Protein AF-A0A951MPM1-F1 (afdb_monomer_lite)

Foldseek 3Di:
DDDDDPPDPVVVVVVVVVVVVVVVCVVVVHDDPVSVLVVLLVCLVVVVPVDADLEAEDEQLVPDDPSRVSNLCSSQVVPPPRYYHYHHDPPPDDDDPDPPDDDDDDDDD

Structure (mmCIF, N/CA/C/O backbone):
data_AF-A0A951MPM1-F1
#
_entry.id   AF-A0A951MPM1-F1
#
loop_
_atom_site.group_PDB
_atom_site.id
_atom_site.type_symbol
_atom_site.label_atom_id
_atom_site.label_alt_id
_atom_site.label_comp_id
_atom_site.label_asym_id
_atom_site.label_entity_id
_atom_site.label_seq_id
_atom_site.pdbx_PDB_ins_code
_atom_site.Cartn_x
_atom_site.Cartn_y
_atom_site.Cartn_z
_atom_site.occupancy
_atom_site.B_iso_or_equiv
_atom_site.auth_seq_id
_atom_site.auth_comp_id
_atom_site.auth_asym_id
_atom_site.auth_atom_id
_atom_site.pdbx_PDB_model_num
ATOM 1 N N . MET A 1 1 ? 0.485 44.385 11.073 1.00 34.09 1 MET A N 1
ATOM 2 C CA . MET A 1 1 ? -0.068 44.015 12.399 1.00 34.09 1 MET A CA 1
ATOM 3 C C . MET A 1 1 ? 0.385 42.596 12.738 1.00 34.09 1 MET A C 1
ATOM 5 O O . MET A 1 1 ? 0.674 41.843 11.822 1.00 34.09 1 MET A O 1
ATOM 9 N N . ARG A 1 2 ? 0.592 42.322 14.031 1.00 38.97 2 ARG A N 1
ATOM 10 C CA . ARG A 1 2 ? 1.529 41.342 14.624 1.00 38.97 2 ARG A CA 1
ATOM 11 C C . ARG A 1 2 ? 1.382 39.891 14.144 1.00 38.97 2 ARG A C 1
ATOM 13 O O . ARG A 1 2 ? 0.277 39.369 14.090 1.00 38.97 2 ARG A O 1
ATOM 20 N N . GLY A 1 3 ? 2.525 39.230 13.941 1.00 46.12 3 GLY A N 1
ATOM 21 C CA . GLY A 1 3 ? 2.620 37.773 13.947 1.00 46.12 3 GLY A CA 1
ATOM 22 C C . GLY A 1 3 ? 2.335 37.240 15.349 1.00 46.12 3 GLY A C 1
ATOM 23 O O . GLY A 1 3 ? 2.968 37.656 16.319 1.00 46.12 3 GLY A O 1
ATOM 24 N N . THR A 1 4 ? 1.365 36.342 15.468 1.00 50.34 4 THR A N 1
ATOM 25 C CA . THR A 1 4 ? 1.135 35.593 16.701 1.00 50.34 4 THR A CA 1
ATOM 26 C C . THR A 1 4 ? 1.971 34.328 16.656 1.00 50.34 4 THR A C 1
ATOM 28 O O . THR A 1 4 ? 1.699 33.405 15.890 1.00 50.34 4 THR A O 1
ATOM 31 N N . ALA A 1 5 ? 3.010 34.295 17.484 1.00 45.69 5 ALA A N 1
ATOM 32 C CA . ALA A 1 5 ? 3.748 33.082 17.781 1.00 45.69 5 ALA A CA 1
ATOM 33 C C . ALA A 1 5 ? 2.796 32.066 18.433 1.00 45.69 5 ALA A C 1
ATOM 35 O O . ALA A 1 5 ? 2.398 32.242 19.585 1.00 45.69 5 ALA A O 1
ATOM 36 N N . HIS A 1 6 ? 2.438 30.997 17.718 1.00 47.47 6 HIS A N 1
ATOM 37 C CA . HIS A 1 6 ? 1.727 29.863 18.306 1.00 47.47 6 HIS A CA 1
ATOM 38 C C . HIS A 1 6 ? 2.681 29.085 19.222 1.00 47.47 6 HIS A C 1
ATOM 40 O O . HIS A 1 6 ? 3.360 28.150 18.807 1.00 47.47 6 HIS A O 1
ATOM 46 N N . HIS A 1 7 ? 2.733 29.484 20.494 1.00 54.25 7 HIS A N 1
ATOM 47 C CA . HIS A 1 7 ? 3.354 28.722 21.579 1.00 54.25 7 HIS A CA 1
ATOM 48 C C . HIS A 1 7 ? 2.447 27.551 21.995 1.00 54.25 7 HIS A C 1
ATOM 50 O O . HIS A 1 7 ? 1.925 27.496 23.103 1.00 54.25 7 HIS A O 1
ATOM 56 N N . GLY A 1 8 ? 2.244 26.603 21.082 1.00 53.38 8 GLY A N 1
ATOM 57 C CA . GLY A 1 8 ? 1.543 25.347 21.327 1.00 53.38 8 GLY A CA 1
ATOM 58 C C . GLY A 1 8 ? 2.038 24.316 20.327 1.00 53.38 8 GLY A C 1
ATOM 59 O O . GLY A 1 8 ? 2.057 24.593 19.132 1.00 53.38 8 GLY A O 1
ATOM 60 N N . ARG A 1 9 ? 2.507 23.157 20.807 1.00 59.12 9 ARG A N 1
ATOM 61 C CA . ARG A 1 9 ? 3.173 22.129 19.988 1.00 59.12 9 ARG A CA 1
ATOM 62 C C . ARG A 1 9 ? 2.342 21.831 18.723 1.00 59.12 9 ARG A C 1
ATOM 64 O O . ARG A 1 9 ? 1.270 21.237 18.858 1.00 59.12 9 ARG A O 1
ATOM 71 N N . PRO A 1 10 ? 2.815 22.190 17.511 1.00 65.44 10 PRO A N 1
ATOM 72 C CA . PRO A 1 10 ? 2.065 22.010 16.260 1.00 65.44 10 PRO A CA 1
ATOM 73 C C . PRO A 1 10 ? 1.578 20.569 16.054 1.00 65.44 10 PRO A C 1
ATOM 75 O O . PRO A 1 10 ? 0.514 20.333 15.492 1.00 65.44 10 PRO A O 1
ATOM 78 N N . GLN A 1 11 ? 2.325 19.611 16.605 1.00 74.38 11 GLN A N 1
ATOM 79 C CA . GLN A 1 11 ? 2.026 18.181 16.592 1.00 74.38 11 GLN A CA 1
ATOM 80 C C . GLN A 1 11 ? 0.664 17.827 17.210 1.00 74.38 11 GLN A C 1
ATOM 82 O O . GLN A 1 11 ? -0.011 16.946 16.692 1.00 74.38 11 GLN A O 1
ATOM 87 N N . VAL A 1 12 ? 0.224 18.521 18.268 1.00 80.25 12 VAL A N 1
ATOM 88 C CA . VAL A 1 12 ? -1.059 18.220 18.934 1.00 80.25 12 VAL A CA 1
ATOM 89 C C . VAL A 1 12 ? -2.239 18.606 18.042 1.00 80.25 12 VAL A C 1
ATOM 91 O O . VAL A 1 12 ? -3.198 17.854 17.935 1.00 80.25 12 VAL A O 1
ATOM 94 N N . HIS A 1 13 ? -2.151 19.741 17.347 1.00 84.62 13 HIS A N 1
ATOM 95 C CA . HIS A 1 13 ? -3.218 20.205 16.456 1.00 84.62 13 HIS A CA 1
ATOM 96 C C . HIS A 1 13 ? -3.326 19.335 15.200 1.00 84.62 13 HIS A C 1
ATOM 98 O O . HIS 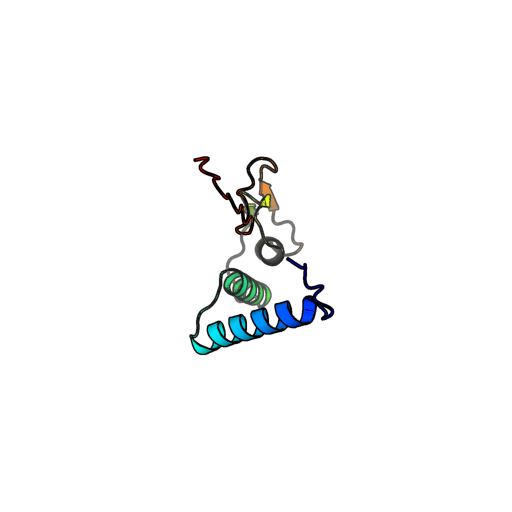A 1 13 ? -4.428 18.978 14.792 1.00 84.62 13 HIS A O 1
ATOM 104 N N . VAL A 1 14 ? -2.182 18.947 14.624 1.00 88.19 14 VAL A N 1
ATOM 105 C CA . VAL A 1 14 ? -2.138 18.007 13.495 1.00 88.19 14 VAL A CA 1
ATOM 106 C C . VAL A 1 14 ? -2.718 16.653 13.901 1.00 88.19 14 VAL A C 1
ATOM 108 O O . VAL A 1 14 ? -3.510 16.081 13.156 1.00 88.19 14 VAL A O 1
ATOM 111 N N . TRP A 1 15 ? -2.377 16.163 15.096 1.00 89.00 15 TRP A N 1
ATOM 112 C CA . TRP A 1 15 ? -2.914 14.907 15.607 1.00 89.00 15 TRP A CA 1
ATOM 113 C C . TRP A 1 15 ? -4.429 14.961 15.819 1.00 89.00 15 TRP A C 1
ATOM 115 O O . TRP A 1 15 ? -5.130 14.059 15.373 1.00 89.00 15 TRP A O 1
ATOM 125 N N . SER A 1 16 ? -4.952 16.026 16.433 1.00 90.00 16 SER A N 1
ATOM 126 C CA . SER A 1 16 ? -6.399 16.195 16.620 1.00 90.00 16 SER A CA 1
ATOM 127 C C . SER A 1 16 ? -7.156 16.246 15.291 1.00 90.00 16 SER A C 1
ATOM 129 O O . SER A 1 16 ? -8.212 15.631 15.166 1.00 90.00 16 SER A O 1
ATOM 131 N N . LEU A 1 17 ? -6.604 16.931 14.282 1.00 91.31 17 LEU A N 1
ATOM 132 C CA . LEU A 1 17 ? -7.185 16.968 12.938 1.00 91.31 17 LEU A CA 1
ATOM 133 C C . LEU A 1 17 ? -7.205 15.576 12.296 1.00 91.31 17 LEU A C 1
ATOM 135 O O . LEU A 1 17 ? -8.225 15.161 11.750 1.00 91.31 17 LEU A O 1
ATOM 139 N N . PHE A 1 18 ? -6.087 14.853 12.378 1.00 87.50 18 PHE A N 1
ATOM 140 C CA . PHE A 1 18 ? -5.991 13.490 11.866 1.00 87.50 18 PHE A CA 1
ATOM 141 C C . PHE A 1 18 ? -6.980 12.548 12.565 1.00 87.50 18 PHE A C 1
ATOM 143 O O . PHE A 1 18 ? -7.657 11.769 11.899 1.00 87.50 18 PHE A O 1
ATOM 150 N N . ALA A 1 19 ? -7.104 12.645 13.889 1.00 91.31 19 ALA A N 1
ATOM 151 C CA . ALA A 1 19 ? -8.014 11.815 14.670 1.00 91.31 19 ALA A CA 1
ATOM 152 C C . ALA A 1 19 ? -9.484 12.048 14.286 1.00 91.31 19 ALA A C 1
ATOM 154 O O . ALA A 1 19 ? -10.229 11.082 14.126 1.00 91.31 19 ALA A O 1
ATOM 155 N N . GLU A 1 20 ? -9.895 13.305 14.081 1.00 92.38 20 GLU A N 1
ATOM 156 C CA . GLU A 1 20 ? -11.256 13.614 13.627 1.00 92.38 20 GLU A CA 1
ATOM 157 C C . GLU A 1 20 ? -11.495 13.130 12.192 1.00 92.38 20 GLU A C 1
ATOM 159 O O . GLU A 1 20 ? -12.519 12.508 11.922 1.00 92.38 20 GLU A O 1
ATOM 164 N N . TYR A 1 21 ? -10.539 13.337 11.279 1.00 89.56 21 TYR A N 1
ATOM 165 C CA . TYR A 1 21 ? -10.606 12.781 9.922 1.00 89.56 21 TYR A CA 1
ATOM 166 C C . TYR A 1 21 ? -10.810 11.260 9.946 1.00 89.56 21 TYR A C 1
ATOM 168 O O . TYR A 1 21 ? -11.742 10.743 9.329 1.00 89.56 21 TYR A O 1
ATOM 176 N N . TRP A 1 22 ? -9.983 10.554 10.718 1.00 87.69 22 TRP A N 1
ATOM 177 C CA . TRP A 1 22 ? -10.064 9.106 10.870 1.00 87.69 22 TRP A CA 1
ATOM 178 C C . TRP A 1 22 ? -11.421 8.666 11.426 1.00 87.69 22 TRP A C 1
ATOM 180 O O . TRP A 1 22 ? -12.058 7.753 10.901 1.00 87.69 22 TRP A O 1
ATOM 190 N N . HIS A 1 23 ? -11.908 9.348 12.462 1.00 90.88 23 HIS A N 1
ATOM 191 C CA . HIS A 1 23 ? -13.217 9.081 13.047 1.00 90.88 23 HIS A CA 1
ATOM 192 C C . HIS A 1 23 ? -14.357 9.264 12.029 1.00 90.88 23 HIS A C 1
ATOM 194 O O . HIS A 1 23 ? -15.278 8.447 11.980 1.00 90.88 23 HIS A O 1
ATOM 200 N N . GLN A 1 24 ? -14.284 10.286 11.173 1.00 91.50 24 GLN A N 1
ATOM 201 C CA . GLN A 1 24 ? -15.267 10.507 10.109 1.00 91.50 24 GLN A CA 1
ATOM 202 C C . GLN A 1 24 ? -15.238 9.411 9.038 1.00 91.50 24 GLN A C 1
ATOM 204 O O . GLN A 1 24 ? -16.309 9.007 8.583 1.00 91.50 24 GLN A O 1
ATOM 209 N N . LEU A 1 25 ? -14.059 8.905 8.661 1.00 88.75 25 LEU A N 1
ATOM 210 C CA . LEU A 1 25 ? -13.944 7.769 7.740 1.00 88.75 25 LEU A CA 1
ATOM 211 C C . LEU A 1 25 ? -14.632 6.522 8.303 1.00 88.75 25 LEU A C 1
ATOM 213 O O . LEU A 1 25 ? -15.488 5.939 7.639 1.00 88.75 25 LEU A O 1
ATOM 217 N N . GLN A 1 26 ? -14.329 6.173 9.559 1.00 87.88 26 GLN A N 1
ATOM 218 C CA . GLN A 1 26 ? -14.912 5.004 10.226 1.00 87.88 26 GLN A CA 1
ATOM 219 C C . GLN A 1 26 ? -16.436 5.111 10.336 1.00 87.88 26 GLN A C 1
ATOM 221 O O . GLN A 1 26 ? -17.153 4.167 10.020 1.00 87.88 26 GLN A O 1
ATOM 226 N N . ARG A 1 27 ? -16.953 6.281 10.734 1.00 91.88 27 ARG A N 1
ATOM 227 C CA . ARG A 1 27 ? -18.402 6.512 10.861 1.00 91.88 27 ARG A CA 1
ATOM 228 C C . ARG A 1 27 ? -19.164 6.382 9.548 1.00 91.88 27 ARG A C 1
ATOM 230 O O . ARG A 1 27 ? -20.362 6.116 9.579 1.00 91.88 27 ARG A O 1
ATOM 237 N N . ARG A 1 28 ? -18.503 6.639 8.421 1.00 90.81 28 ARG A N 1
ATOM 238 C CA . ARG A 1 28 ? -19.103 6.586 7.083 1.00 90.81 28 ARG A CA 1
ATOM 239 C C . ARG A 1 28 ? -18.844 5.259 6.371 1.00 90.81 28 ARG A C 1
ATOM 241 O O . ARG A 1 28 ? -19.315 5.109 5.251 1.00 90.81 28 ARG A O 1
ATOM 248 N N . ASP A 1 29 ? -18.105 4.344 6.999 1.00 86.94 29 ASP A N 1
ATOM 249 C CA . ASP A 1 29 ? -17.615 3.098 6.395 1.00 86.94 29 ASP A CA 1
ATOM 250 C C . ASP A 1 29 ? -16.875 3.334 5.062 1.00 86.94 29 ASP A C 1
ATOM 252 O O . ASP A 1 29 ? -17.008 2.593 4.089 1.00 86.94 29 ASP A O 1
ATOM 256 N N . VAL A 1 30 ? -16.098 4.422 5.002 1.00 90.12 30 VAL A N 1
ATOM 257 C CA . VAL A 1 30 ? -15.283 4.782 3.835 1.00 90.12 30 VAL A CA 1
ATOM 258 C C . VAL A 1 30 ? -13.827 4.440 4.122 1.00 90.12 30 VAL A C 1
ATOM 260 O O .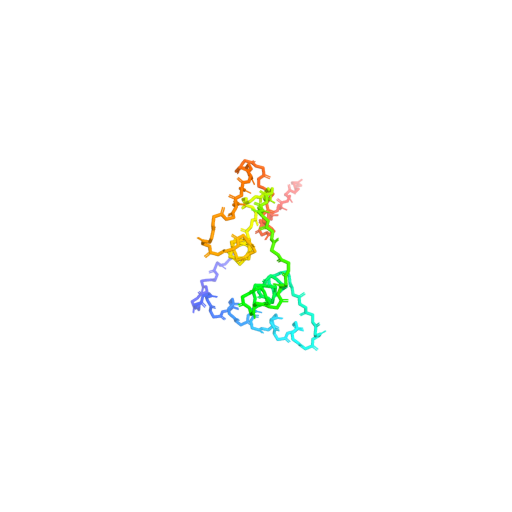 VAL A 1 30 ? -13.307 4.740 5.194 1.00 90.12 30 VAL A O 1
ATOM 263 N N . VAL A 1 31 ? -13.164 3.832 3.141 1.00 87.12 31 VAL A N 1
ATOM 264 C CA . VAL A 1 31 ? -11.720 3.571 3.154 1.00 87.12 31 VAL A CA 1
ATOM 265 C C . VAL A 1 31 ? -11.010 4.556 2.242 1.00 87.12 31 VAL A C 1
ATOM 267 O O . VAL A 1 31 ? -11.490 4.822 1.137 1.00 87.12 31 VAL A O 1
ATOM 270 N N . ASP A 1 32 ? -9.866 5.078 2.675 1.00 87.81 32 ASP A N 1
ATOM 271 C CA . ASP A 1 32 ? -8.993 5.822 1.772 1.00 87.81 32 ASP A CA 1
ATOM 272 C C . ASP A 1 32 ? -8.003 4.902 1.030 1.00 87.81 32 ASP A C 1
ATOM 274 O O . ASP A 1 32 ? -7.973 3.679 1.209 1.00 87.81 32 ASP A O 1
ATOM 278 N N . GLY A 1 33 ? -7.211 5.487 0.128 1.00 87.06 33 GLY A N 1
ATOM 279 C CA . GLY A 1 33 ? -6.262 4.727 -0.686 1.00 87.06 33 GLY A CA 1
ATOM 280 C C . GLY A 1 33 ? -5.190 4.010 0.139 1.00 87.06 33 GLY A C 1
ATOM 281 O O . GLY A 1 33 ? -4.823 2.883 -0.189 1.00 87.06 33 GLY A O 1
ATOM 282 N N . ASN A 1 34 ? -4.713 4.611 1.234 1.00 88.31 34 ASN A N 1
ATOM 283 C CA . ASN A 1 34 ? -3.733 3.959 2.100 1.00 88.31 34 ASN A CA 1
ATOM 284 C C . ASN A 1 34 ? -4.383 2.832 2.904 1.00 88.31 34 ASN A C 1
ATOM 286 O O . ASN A 1 34 ? -3.782 1.765 3.029 1.00 88.31 34 ASN A O 1
ATOM 290 N N . ASP A 1 35 ? -5.616 3.018 3.378 1.00 90.19 35 ASP A N 1
ATOM 291 C CA . ASP A 1 35 ? -6.373 1.960 4.053 1.00 90.19 35 ASP A CA 1
ATOM 292 C C . ASP A 1 35 ? -6.561 0.736 3.156 1.00 90.19 35 ASP A C 1
ATOM 294 O O . ASP A 1 35 ? -6.388 -0.404 3.602 1.00 90.19 35 ASP A O 1
ATOM 298 N N . ALA A 1 36 ? -6.876 0.956 1.877 1.00 92.56 36 ALA A N 1
ATOM 299 C CA . ALA A 1 36 ? -7.001 -0.115 0.898 1.00 92.56 36 ALA A CA 1
ATOM 300 C C . ALA A 1 36 ? -5.682 -0.891 0.739 1.00 92.56 36 ALA A C 1
ATOM 302 O O . ALA A 1 36 ? -5.687 -2.125 0.772 1.00 92.56 36 ALA A O 1
ATOM 303 N N . LEU A 1 37 ? -4.547 -0.189 0.650 1.00 94.12 37 LEU A N 1
ATOM 304 C CA . LEU A 1 37 ? -3.222 -0.812 0.562 1.00 94.12 37 LEU A CA 1
ATOM 305 C C . LEU A 1 37 ? -2.856 -1.589 1.837 1.00 94.12 37 LEU A C 1
ATOM 307 O O . LEU A 1 37 ? -2.323 -2.696 1.745 1.00 94.12 37 LEU A O 1
ATOM 311 N N . ILE A 1 38 ? -3.183 -1.064 3.024 1.00 94.25 38 ILE A N 1
ATOM 312 C CA . ILE A 1 38 ? -2.969 -1.751 4.310 1.00 94.25 38 ILE A CA 1
ATOM 313 C C . ILE A 1 38 ? -3.799 -3.040 4.375 1.00 94.25 38 ILE A C 1
ATOM 315 O O . ILE A 1 38 ? -3.273 -4.103 4.719 1.00 94.25 38 ILE A O 1
ATOM 319 N N . LYS A 1 39 ? -5.085 -2.971 4.010 1.00 92.69 39 LYS A N 1
ATOM 320 C CA . LYS A 1 39 ? -5.983 -4.136 3.981 1.00 92.69 39 LYS A CA 1
ATOM 321 C C . LYS A 1 39 ? -5.502 -5.182 2.973 1.00 92.69 39 LYS A C 1
ATOM 323 O O . LYS A 1 39 ? -5.443 -6.365 3.311 1.00 92.69 39 LYS A O 1
ATOM 328 N N . ALA A 1 40 ? -5.093 -4.763 1.776 1.00 92.44 40 ALA A N 1
ATOM 329 C CA . ALA A 1 40 ? -4.521 -5.651 0.767 1.00 92.44 40 ALA A CA 1
ATOM 330 C C . ALA A 1 40 ? -3.244 -6.340 1.275 1.00 92.44 40 ALA A C 1
ATOM 332 O O . ALA A 1 40 ? -3.116 -7.559 1.167 1.00 92.44 40 ALA A O 1
ATOM 333 N N . LEU A 1 41 ? -2.336 -5.598 1.915 1.00 93.19 41 LEU A N 1
ATOM 334 C CA . LEU A 1 41 ? -1.110 -6.155 2.492 1.00 93.19 41 LEU A CA 1
ATOM 335 C C . LEU A 1 41 ? -1.407 -7.213 3.560 1.00 93.19 41 LEU A C 1
ATOM 337 O O . LEU A 1 41 ? -0.761 -8.263 3.585 1.00 93.19 41 LEU A O 1
ATOM 341 N N . ALA A 1 42 ? -2.399 -6.971 4.419 1.00 93.75 42 ALA A N 1
ATOM 342 C CA . ALA A 1 42 ? -2.840 -7.952 5.405 1.00 93.75 42 ALA A CA 1
ATOM 343 C C . ALA A 1 42 ? -3.402 -9.223 4.740 1.00 93.75 42 ALA A C 1
ATOM 345 O O . ALA A 1 42 ? -3.064 -10.332 5.157 1.00 93.75 42 ALA A O 1
ATOM 346 N N . LEU A 1 43 ? -4.197 -9.081 3.673 1.00 91.88 43 LEU A N 1
ATOM 347 C CA . LEU A 1 43 ? -4.732 -10.216 2.913 1.00 91.88 43 LEU A CA 1
ATOM 348 C C . LEU A 1 43 ? -3.621 -11.058 2.279 1.00 91.88 43 LEU A C 1
ATOM 350 O O . LEU A 1 43 ? -3.629 -12.280 2.439 1.00 91.88 43 LEU A O 1
ATOM 354 N N . VAL A 1 44 ? -2.643 -10.422 1.629 1.00 90.25 44 VAL A N 1
ATOM 355 C CA . VAL A 1 44 ? -1.496 -11.116 1.022 1.00 90.25 44 VAL A CA 1
ATOM 356 C C . VAL A 1 44 ? -0.701 -11.871 2.088 1.00 90.25 44 VAL A C 1
ATOM 358 O O . VAL A 1 44 ? -0.451 -13.066 1.948 1.00 90.25 44 VAL A O 1
ATOM 361 N N . ARG A 1 45 ? -0.384 -11.217 3.213 1.00 89.25 45 ARG A N 1
ATOM 362 C CA . ARG A 1 45 ? 0.365 -11.835 4.322 1.00 89.25 45 ARG A CA 1
ATOM 363 C C . ARG A 1 45 ? -0.381 -12.964 5.019 1.00 89.25 45 ARG A C 1
ATOM 365 O O . ARG A 1 45 ? 0.254 -13.889 5.509 1.00 89.25 45 ARG A O 1
ATOM 372 N N . SER A 1 46 ? -1.711 -12.912 5.052 1.00 91.31 46 SER A N 1
ATOM 373 C CA . SER A 1 46 ? -2.530 -13.987 5.622 1.00 91.31 46 SER A CA 1
ATOM 374 C C . SER A 1 46 ? -2.523 -15.277 4.788 1.00 91.31 46 SER A C 1
ATOM 376 O O . SER A 1 46 ? -3.127 -16.264 5.198 1.00 91.31 46 SER A O 1
ATOM 378 N N . GLY A 1 47 ? -1.891 -15.280 3.605 1.00 85.19 47 GLY A N 1
ATOM 379 C CA . GLY 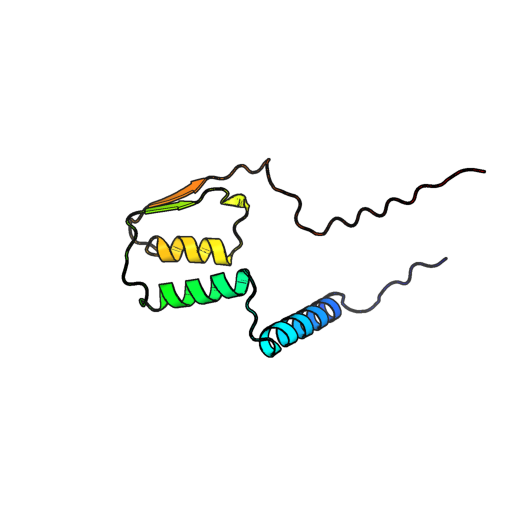A 1 47 ? -1.868 -16.432 2.698 1.00 85.19 47 GLY A CA 1
ATOM 380 C C . GLY A 1 47 ? -3.207 -16.694 2.002 1.00 85.19 47 GLY A C 1
ATOM 381 O O . GLY A 1 47 ? -3.378 -17.721 1.350 1.00 85.19 47 GLY A O 1
ATOM 382 N N . ARG A 1 48 ? -4.172 -15.771 2.125 1.00 81.75 48 ARG A N 1
ATOM 383 C CA . ARG A 1 48 ? -5.480 -15.861 1.457 1.00 81.75 48 ARG A CA 1
ATOM 384 C C . ARG A 1 48 ? -5.399 -15.583 -0.042 1.00 81.75 48 ARG A C 1
ATOM 386 O O . ARG A 1 48 ? -6.308 -15.976 -0.771 1.00 81.75 48 ARG A O 1
ATOM 393 N N . LEU A 1 49 ? -4.328 -14.935 -0.500 1.00 77.50 49 LEU A N 1
ATOM 394 C CA . LEU A 1 49 ? -4.025 -14.816 -1.919 1.00 77.50 49 LEU A CA 1
ATOM 395 C C . LEU A 1 49 ? -3.466 -16.158 -2.416 1.00 77.50 49 LEU A C 1
ATOM 397 O O . LEU A 1 49 ? -2.345 -16.534 -2.085 1.00 77.50 49 LEU A O 1
ATOM 401 N N . ARG A 1 50 ? -4.284 -16.905 -3.165 1.00 67.25 50 ARG A N 1
ATOM 402 C CA . ARG A 1 50 ? -3.919 -18.234 -3.687 1.00 67.25 50 ARG A CA 1
ATOM 403 C C . ARG A 1 50 ? -3.012 -18.169 -4.912 1.00 67.25 50 ARG A C 1
ATOM 405 O O . ARG A 1 50 ? -2.250 -19.100 -5.152 1.00 67.25 50 ARG A O 1
ATOM 412 N N . GLU A 1 51 ? -3.108 -17.090 -5.679 1.00 71.12 51 GLU A N 1
ATOM 413 C CA . GLU A 1 51 ? -2.321 -16.885 -6.889 1.00 71.12 51 GLU A CA 1
ATOM 414 C C . GLU A 1 51 ? -0.928 -16.368 -6.538 1.00 71.12 51 GLU A C 1
ATOM 416 O O . GLU A 1 51 ? -0.771 -15.423 -5.764 1.00 71.12 51 GLU A O 1
ATOM 421 N N . ARG A 1 52 ? 0.089 -17.007 -7.117 1.00 72.44 52 ARG A N 1
ATOM 422 C CA . ARG A 1 52 ? 1.477 -16.555 -7.045 1.00 72.44 52 ARG A CA 1
ATOM 423 C C . ARG A 1 52 ? 1.843 -15.938 -8.381 1.00 72.44 52 ARG A C 1
ATOM 425 O O . ARG A 1 52 ? 1.653 -16.565 -9.421 1.00 72.44 52 ARG A O 1
ATOM 432 N N . TYR A 1 53 ? 2.377 -14.728 -8.337 1.00 81.75 53 TYR A N 1
ATOM 433 C CA . TYR A 1 53 ? 2.919 -14.062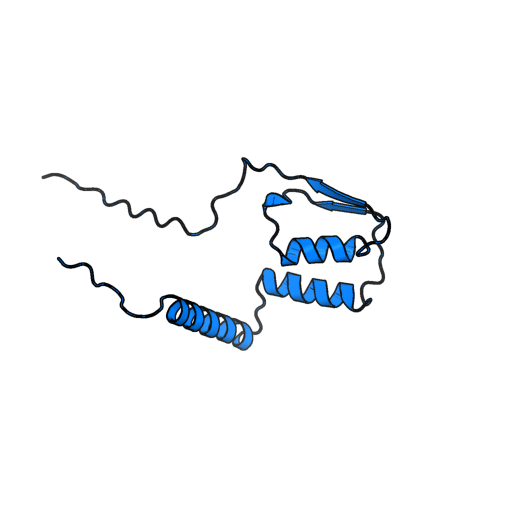 -9.510 1.00 81.75 53 TYR A CA 1
ATOM 434 C C . TYR A 1 53 ? 4.392 -14.437 -9.643 1.00 81.75 53 TYR A C 1
ATOM 436 O O . TYR A 1 53 ? 5.140 -14.332 -8.677 1.00 81.75 53 TYR A O 1
ATOM 444 N N . ALA A 1 54 ? 4.813 -14.863 -10.834 1.00 81.12 54 ALA A N 1
ATOM 445 C CA . ALA A 1 54 ? 6.220 -15.180 -11.096 1.00 81.12 54 ALA A CA 1
ATOM 446 C C . ALA A 1 54 ? 7.122 -13.927 -11.065 1.00 81.12 54 ALA A C 1
ATOM 448 O O . ALA A 1 54 ? 8.323 -14.021 -10.811 1.00 81.12 54 ALA A O 1
ATOM 449 N N . ALA A 1 55 ? 6.543 -12.754 -11.340 1.00 84.31 55 ALA A N 1
ATOM 450 C CA . ALA A 1 55 ? 7.206 -11.460 -11.263 1.00 84.31 55 ALA A CA 1
ATOM 451 C C . ALA A 1 55 ? 6.183 -10.334 -11.043 1.00 84.31 55 ALA A C 1
ATOM 453 O O . ALA A 1 55 ? 5.010 -10.469 -11.394 1.00 84.31 55 ALA A O 1
ATOM 454 N N . VAL A 1 56 ? 6.650 -9.211 -10.498 1.00 87.25 56 VAL A N 1
ATOM 455 C CA . VAL A 1 56 ? 5.885 -7.976 -10.296 1.00 87.25 56 VAL A CA 1
ATOM 456 C C . VAL A 1 56 ? 6.646 -6.827 -10.953 1.00 87.25 56 VAL A C 1
ATOM 458 O O . VAL A 1 56 ? 7.800 -6.568 -10.610 1.00 87.25 56 VAL A O 1
ATOM 461 N N . LEU A 1 57 ? 6.002 -6.147 -11.902 1.00 89.31 57 LEU A N 1
ATOM 462 C CA . LEU A 1 57 ? 6.536 -4.966 -12.582 1.00 89.31 57 LEU A CA 1
ATOM 463 C C . LEU A 1 57 ? 5.732 -3.753 -12.126 1.00 89.31 57 LEU A C 1
ATOM 465 O O . LEU A 1 57 ? 4.505 -3.766 -12.217 1.00 89.31 57 LEU A O 1
ATOM 469 N N . ILE A 1 58 ? 6.415 -2.722 -11.634 1.00 89.31 58 ILE A N 1
ATOM 470 C CA . ILE A 1 58 ? 5.770 -1.488 -11.188 1.00 89.31 58 ILE A CA 1
ATOM 471 C C . ILE A 1 58 ? 6.360 -0.318 -11.944 1.00 89.31 58 ILE A C 1
ATOM 473 O O . ILE A 1 58 ? 7.562 -0.068 -11.860 1.00 89.31 58 ILE A O 1
ATOM 477 N N . ASP A 1 59 ? 5.485 0.383 -12.650 1.00 88.69 59 ASP A N 1
ATOM 478 C CA . ASP A 1 59 ? 5.768 1.681 -13.235 1.00 88.69 59 ASP A CA 1
ATOM 479 C C . ASP A 1 59 ? 5.501 2.793 -12.213 1.00 88.69 59 ASP A C 1
ATOM 481 O O . ASP A 1 59 ? 4.735 2.607 -11.262 1.00 88.69 59 ASP A O 1
ATOM 485 N N . GLU A 1 60 ? 6.159 3.931 -12.382 1.00 88.69 60 GLU A N 1
ATOM 486 C CA . GLU A 1 60 ? 6.086 5.076 -11.470 1.00 88.69 60 GLU A CA 1
ATOM 487 C C . GLU A 1 60 ? 6.337 4.731 -9.996 1.00 88.69 60 GLU A C 1
ATOM 489 O O . GLU A 1 60 ? 5.740 5.282 -9.068 1.00 88.69 60 GLU A O 1
ATOM 494 N N . ALA A 1 61 ? 7.309 3.850 -9.752 1.00 87.56 61 ALA A N 1
ATOM 495 C CA . ALA A 1 61 ? 7.718 3.420 -8.419 1.00 87.56 61 ALA A CA 1
ATOM 496 C C . ALA A 1 61 ? 8.095 4.591 -7.487 1.00 87.56 61 ALA A C 1
ATOM 498 O O . ALA A 1 61 ? 8.070 4.448 -6.264 1.00 87.56 61 ALA A O 1
ATOM 499 N N . HIS A 1 62 ? 8.416 5.758 -8.053 1.00 85.88 62 HIS A N 1
ATOM 500 C CA . HIS A 1 62 ? 8.730 6.987 -7.329 1.00 85.88 62 HIS A CA 1
ATOM 501 C C . HIS A 1 62 ? 7.524 7.610 -6.593 1.00 85.88 62 HIS A C 1
ATOM 503 O O . HIS A 1 62 ? 7.711 8.362 -5.626 1.00 85.88 62 HIS A O 1
ATOM 509 N N . ASP A 1 63 ? 6.300 7.289 -7.015 1.00 86.44 63 ASP A N 1
ATOM 510 C CA . ASP A 1 63 ? 5.056 7.759 -6.400 1.00 86.44 63 ASP A CA 1
ATOM 511 C C . ASP A 1 63 ? 4.464 6.772 -5.388 1.00 86.44 63 ASP A C 1
ATOM 513 O O . ASP A 1 63 ? 3.503 7.098 -4.682 1.00 86.44 63 ASP A O 1
ATOM 517 N N . LEU A 1 64 ? 5.077 5.594 -5.224 1.00 88.88 64 LEU A N 1
ATOM 518 C CA . LEU A 1 64 ? 4.650 4.632 -4.217 1.00 88.88 64 LEU A CA 1
ATOM 519 C C . LEU A 1 64 ? 4.788 5.192 -2.798 1.00 88.88 64 LEU A C 1
ATOM 521 O O . LEU A 1 64 ? 5.795 5.784 -2.400 1.00 88.88 64 LEU A O 1
ATOM 525 N N . THR A 1 65 ? 3.768 4.926 -1.988 1.00 90.88 65 THR A N 1
ATOM 526 C CA . THR A 1 65 ? 3.841 5.084 -0.537 1.00 90.88 65 THR A CA 1
ATOM 527 C C . THR A 1 65 ? 4.620 3.922 0.083 1.00 90.88 65 THR A C 1
ATOM 529 O O . THR A 1 65 ? 4.793 2.866 -0.527 1.00 90.88 65 THR A O 1
ATOM 532 N N . GLU A 1 66 ? 5.059 4.076 1.333 1.00 92.88 66 GLU A N 1
ATOM 533 C CA . GLU A 1 66 ? 5.761 3.013 2.067 1.00 92.88 66 GLU A CA 1
ATOM 534 C C . GLU A 1 66 ? 4.944 1.707 2.120 1.00 92.88 66 GLU A C 1
ATOM 536 O O . GLU A 1 66 ? 5.477 0.619 1.886 1.00 92.88 66 GLU A O 1
ATOM 541 N N . VAL A 1 67 ? 3.631 1.803 2.364 1.00 94.00 67 VAL A N 1
ATOM 542 C CA . VAL A 1 67 ? 2.744 0.632 2.343 1.00 94.00 67 VAL A CA 1
ATOM 543 C C . VAL A 1 67 ? 2.624 0.028 0.942 1.00 94.00 67 VAL A C 1
ATOM 545 O O . VAL A 1 67 ? 2.603 -1.195 0.820 1.00 94.00 67 VAL A O 1
ATOM 548 N N . GLY A 1 68 ? 2.630 0.853 -0.111 1.00 92.75 68 GLY A N 1
ATOM 549 C CA . GLY A 1 68 ? 2.649 0.393 -1.500 1.00 92.75 68 GLY A CA 1
ATOM 550 C C . GLY A 1 68 ? 3.886 -0.451 -1.813 1.00 92.75 68 GLY A C 1
ATOM 551 O O . GLY A 1 68 ? 3.760 -1.552 -2.345 1.00 92.75 68 GLY A O 1
ATOM 552 N N . VAL A 1 69 ? 5.071 -0.004 -1.384 1.00 91.62 69 VAL A N 1
ATOM 553 C CA . VAL A 1 69 ? 6.322 -0.771 -1.540 1.00 91.62 69 VAL A CA 1
ATOM 554 C C . VAL A 1 69 ? 6.266 -2.096 -0.773 1.00 91.62 69 VAL A C 1
ATOM 556 O O . VAL A 1 69 ? 6.641 -3.145 -1.299 1.00 91.62 69 VAL A O 1
ATOM 559 N N . ARG A 1 70 ? 5.755 -2.089 0.465 1.00 92.31 70 ARG A N 1
ATOM 560 C CA . ARG A 1 70 ? 5.598 -3.322 1.258 1.00 92.31 70 ARG A CA 1
ATOM 561 C C . ARG A 1 70 ? 4.616 -4.303 0.622 1.00 92.31 70 ARG A C 1
ATOM 563 O O . ARG A 1 70 ? 4.851 -5.508 0.693 1.00 92.31 70 ARG A O 1
ATOM 570 N N . LEU A 1 71 ? 3.532 -3.805 0.028 1.00 92.38 71 LEU A N 1
ATOM 571 C CA . LEU A 1 71 ? 2.560 -4.620 -0.695 1.00 92.38 71 LEU A CA 1
ATOM 572 C C . LEU A 1 71 ? 3.177 -5.246 -1.942 1.00 92.38 71 LEU A C 1
ATOM 574 O O . LEU A 1 71 ? 3.101 -6.462 -2.095 1.00 92.38 71 LEU A O 1
ATOM 578 N N . ALA A 1 72 ? 3.846 -4.446 -2.770 1.00 90.69 72 ALA A N 1
ATOM 579 C CA . ALA A 1 72 ? 4.574 -4.914 -3.943 1.00 90.69 72 ALA A CA 1
ATOM 580 C C . ALA A 1 72 ? 5.538 -6.058 -3.605 1.00 90.69 72 ALA A C 1
ATOM 582 O O . ALA A 1 72 ? 5.506 -7.121 -4.222 1.00 90.69 72 ALA A O 1
ATOM 583 N N . HIS A 1 73 ? 6.344 -5.863 -2.561 1.00 88.38 73 HIS A N 1
ATOM 584 C CA . HIS A 1 73 ? 7.283 -6.872 -2.095 1.00 88.38 73 HIS A CA 1
ATOM 585 C C . HIS A 1 73 ? 6.591 -8.142 -1.573 1.00 88.38 73 HIS A C 1
ATOM 587 O O . HIS A 1 73 ? 7.054 -9.249 -1.837 1.00 88.38 73 HIS A O 1
ATOM 593 N N . ALA A 1 74 ? 5.473 -8.004 -0.853 1.00 89.50 74 ALA A N 1
ATOM 594 C CA . ALA A 1 74 ? 4.714 -9.150 -0.357 1.00 89.50 74 ALA A CA 1
ATOM 595 C C . ALA A 1 74 ? 4.077 -9.968 -1.494 1.00 89.50 74 ALA A C 1
ATOM 597 O O . ALA A 1 74 ? 4.045 -11.194 -1.410 1.00 89.50 74 ALA A O 1
ATOM 598 N N . ILE A 1 75 ? 3.598 -9.304 -2.552 1.00 88.25 75 ILE A N 1
ATOM 599 C CA . ILE A 1 75 ? 3.055 -9.962 -3.750 1.00 88.25 75 ILE A CA 1
ATOM 600 C C . ILE A 1 75 ? 4.170 -10.686 -4.515 1.00 88.25 75 ILE A C 1
ATOM 602 O O . ILE A 1 75 ? 3.972 -11.824 -4.933 1.00 88.25 75 ILE A O 1
ATOM 606 N N . ALA A 1 76 ? 5.356 -10.080 -4.620 1.00 86.06 76 ALA A N 1
ATOM 607 C CA . ALA A 1 76 ? 6.556 -10.673 -5.220 1.00 86.06 76 ALA A CA 1
ATOM 608 C C . ALA A 1 76 ? 7.218 -11.763 -4.344 1.00 86.06 76 ALA A C 1
ATOM 610 O O . ALA A 1 76 ? 8.428 -11.948 -4.372 1.00 86.06 76 ALA A O 1
ATOM 611 N N . GLY A 1 77 ? 6.463 -12.450 -3.487 1.00 79.44 77 GLY A N 1
ATOM 612 C CA . GLY A 1 77 ? 6.971 -13.602 -2.739 1.00 79.44 77 GLY A CA 1
ATOM 613 C C . GLY A 1 77 ? 7.844 -13.279 -1.519 1.00 79.44 77 GLY A C 1
ATOM 614 O O . GLY A 1 77 ? 8.395 -14.207 -0.922 1.00 79.44 77 GLY A O 1
ATOM 615 N N . GLY A 1 78 ? 7.968 -12.005 -1.119 1.00 69.00 78 GLY A N 1
ATOM 616 C CA . GLY A 1 78 ? 8.491 -11.583 0.191 1.00 69.00 78 GLY A CA 1
ATOM 617 C C . GLY A 1 78 ? 9.917 -12.036 0.539 1.00 69.00 78 GLY A C 1
ATOM 618 O O . GLY A 1 78 ? 10.258 -12.081 1.719 1.00 69.00 78 GLY A O 1
ATOM 619 N N . GLY A 1 79 ? 10.728 -12.414 -0.458 1.00 61.34 79 GLY A N 1
ATOM 620 C CA . GLY A 1 79 ? 12.080 -12.964 -0.273 1.00 61.34 79 GLY A CA 1
ATOM 621 C C . GLY A 1 79 ? 12.368 -14.250 -1.059 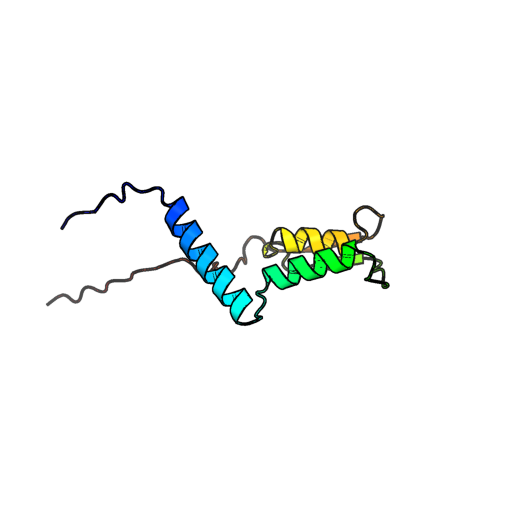1.00 61.34 79 GLY A C 1
ATOM 622 O O . GLY A 1 79 ? 13.520 -14.676 -1.120 1.00 61.34 79 GLY A O 1
ATOM 623 N N . SER A 1 80 ? 11.355 -14.860 -1.683 1.00 59.44 80 SER A N 1
ATOM 624 C CA . SER A 1 80 ? 11.562 -15.888 -2.718 1.00 59.44 80 SER A CA 1
ATOM 625 C C . SER A 1 80 ? 12.090 -15.239 -4.007 1.00 59.44 80 SER A C 1
ATOM 627 O O . SER A 1 80 ? 11.943 -14.035 -4.185 1.00 59.44 80 SER A O 1
ATOM 629 N N . ARG A 1 81 ? 12.726 -16.006 -4.904 1.00 53.78 81 ARG A N 1
ATOM 630 C CA . ARG A 1 81 ? 13.374 -15.517 -6.149 1.00 53.78 81 ARG A CA 1
ATOM 631 C C . ARG A 1 81 ? 12.417 -14.893 -7.191 1.00 53.78 81 ARG A C 1
ATOM 633 O O . ARG A 1 81 ? 12.805 -14.757 -8.349 1.00 53.78 81 ARG A O 1
ATOM 640 N N . ASP A 1 82 ? 11.196 -14.538 -6.810 1.00 64.50 82 ASP A N 1
ATOM 641 C CA . ASP A 1 82 ? 10.222 -13.927 -7.706 1.00 64.50 82 ASP A CA 1
ATOM 642 C C . ASP A 1 82 ? 10.659 -12.478 -7.984 1.00 64.50 82 ASP A C 1
ATOM 644 O O . ASP A 1 82 ? 11.017 -11.714 -7.081 1.00 64.50 82 ASP A O 1
ATOM 648 N N . GLY A 1 83 ? 10.738 -12.119 -9.265 1.00 74.06 83 GLY A N 1
ATOM 649 C CA . GLY A 1 83 ? 11.376 -10.876 -9.695 1.00 74.06 83 GLY A CA 1
ATOM 650 C C . GLY A 1 83 ? 10.510 -9.655 -9.394 1.00 74.06 83 GLY A C 1
ATOM 651 O O . GLY A 1 83 ? 9.410 -9.545 -9.928 1.00 74.06 83 GLY A O 1
ATOM 652 N N . LEU A 1 84 ? 11.010 -8.712 -8.590 1.00 83.94 84 LEU A N 1
ATOM 653 C CA . LEU A 1 84 ? 10.430 -7.372 -8.454 1.00 83.94 84 LEU A CA 1
ATOM 654 C C . LEU A 1 84 ? 11.227 -6.389 -9.316 1.00 83.94 84 LEU A C 1
ATOM 656 O O . LEU A 1 84 ? 12.415 -6.176 -9.072 1.00 83.94 84 LEU A O 1
ATOM 660 N N . PHE A 1 85 ? 10.572 -5.781 -10.302 1.00 86.88 85 PHE A N 1
ATOM 661 C CA . PHE A 1 85 ? 11.163 -4.775 -11.178 1.00 86.88 85 PHE A CA 1
ATOM 662 C C . PHE A 1 85 ? 10.435 -3.441 -11.005 1.00 86.88 85 PHE A C 1
ATOM 664 O O . PHE A 1 85 ? 9.217 -3.366 -11.162 1.00 86.88 85 PHE A O 1
ATOM 671 N N . LEU A 1 86 ? 11.187 -2.400 -10.649 1.00 85.06 86 LEU A N 1
ATOM 672 C CA . LEU A 1 86 ? 10.668 -1.066 -10.362 1.00 85.06 86 LEU A CA 1
ATOM 673 C C . LEU A 1 86 ? 11.207 -0.082 -11.399 1.00 85.06 86 LEU A C 1
ATOM 675 O O . LEU A 1 86 ? 12.421 0.058 -11.546 1.00 85.06 86 LEU A O 1
ATOM 679 N N . VAL A 1 87 ? 10.300 0.608 -12.079 1.00 88.12 87 VAL A N 1
ATOM 680 C CA . VAL A 1 87 ? 10.585 1.689 -13.024 1.00 88.12 87 VAL A CA 1
ATOM 681 C C . VAL A 1 87 ? 10.028 2.983 -12.447 1.00 88.12 87 VAL A C 1
ATOM 683 O O . VAL A 1 87 ? 8.973 2.981 -11.822 1.00 88.12 87 VAL A O 1
ATOM 686 N N . GLY A 1 88 ? 10.739 4.093 -12.618 1.00 79.25 88 GLY A N 1
ATOM 687 C CA . GLY A 1 88 ? 10.210 5.412 -12.294 1.00 79.25 88 GLY A CA 1
ATOM 688 C C . GLY A 1 88 ? 11.203 6.516 -12.625 1.00 79.25 88 GLY A C 1
ATOM 689 O O . GLY A 1 88 ? 12.407 6.355 -12.420 1.00 79.25 88 GLY A O 1
ATOM 690 N N . GLU A 1 89 ? 10.697 7.650 -13.106 1.00 74.88 89 GLU A N 1
ATOM 691 C CA . GLU A 1 89 ? 11.523 8.821 -13.398 1.00 74.88 89 GLU A CA 1
ATOM 692 C C . GLU A 1 89 ? 11.428 9.866 -12.284 1.00 74.88 89 GLU A C 1
ATOM 694 O O . GLU A 1 89 ? 10.392 10.486 -12.057 1.00 74.88 89 GLU A O 1
ATOM 699 N N . ALA A 1 90 ? 12.548 10.126 -11.606 1.00 61.09 90 ALA A N 1
ATOM 700 C CA . ALA A 1 90 ? 12.601 11.071 -10.486 1.00 61.09 90 ALA A CA 1
ATOM 701 C C . ALA A 1 90 ? 12.239 12.524 -10.864 1.00 61.09 90 ALA A C 1
ATOM 703 O O . ALA A 1 90 ? 11.923 13.325 -9.984 1.00 61.09 90 ALA A O 1
ATOM 704 N N . ASN A 1 91 ? 12.292 12.868 -12.154 1.00 60.72 91 ASN A N 1
ATOM 705 C CA . ASN A 1 91 ? 12.114 14.229 -12.660 1.00 60.72 91 ASN A CA 1
ATOM 706 C C . ASN A 1 91 ? 10.672 14.573 -13.076 1.00 60.72 91 ASN A C 1
ATOM 708 O O . ASN A 1 91 ? 10.395 15.742 -13.337 1.00 60.72 91 ASN A O 1
ATOM 712 N N . SER A 1 92 ? 9.760 13.595 -13.105 1.00 56.91 92 SER A N 1
ATOM 713 C CA . SER A 1 92 ? 8.368 13.771 -13.561 1.00 56.91 92 SER A CA 1
ATOM 714 C C . SER A 1 92 ? 7.359 13.848 -12.412 1.00 56.91 92 SER A C 1
ATOM 716 O O . SER A 1 92 ? 6.151 13.842 -12.641 1.00 56.91 92 SER A O 1
ATOM 718 N N . ARG A 1 93 ? 7.837 13.949 -11.164 1.00 55.72 93 ARG A N 1
ATOM 719 C CA . ARG A 1 93 ? 6.983 13.904 -9.975 1.00 55.72 93 ARG A CA 1
ATOM 720 C C . ARG A 1 93 ? 5.941 15.024 -9.994 1.00 55.72 93 ARG A C 1
ATOM 722 O O . ARG A 1 93 ? 6.283 16.204 -9.872 1.00 55.72 93 ARG A O 1
ATOM 729 N N . ALA A 1 94 ? 4.663 14.661 -10.080 1.00 59.59 94 ALA A N 1
ATOM 730 C CA . ALA A 1 94 ? 3.575 15.623 -9.962 1.00 59.59 94 ALA A CA 1
ATOM 731 C C . ALA A 1 94 ? 3.615 16.300 -8.571 1.00 59.59 94 ALA A C 1
ATOM 733 O O . ALA A 1 94 ? 3.879 15.635 -7.561 1.00 59.59 94 ALA A O 1
ATOM 734 N N . PRO A 1 95 ? 3.359 17.619 -8.465 1.00 48.88 95 PRO A N 1
ATOM 735 C CA . PRO A 1 95 ? 3.314 18.297 -7.176 1.00 48.88 95 PRO A CA 1
ATOM 736 C C . PRO A 1 95 ? 2.288 17.636 -6.245 1.00 48.88 95 PRO A C 1
ATOM 738 O O . PRO A 1 95 ? 1.101 17.570 -6.560 1.00 48.88 95 PRO A O 1
ATOM 741 N N . ARG A 1 96 ? 2.726 17.176 -5.067 1.00 56.28 96 ARG A N 1
ATOM 742 C CA . ARG A 1 96 ? 1.813 16.711 -4.009 1.00 56.28 96 ARG A CA 1
ATOM 743 C C . ARG A 1 96 ? 0.958 17.898 -3.555 1.00 56.28 96 ARG A C 1
ATOM 745 O O . ARG A 1 96 ? 1.504 18.964 -3.269 1.00 56.28 96 ARG A O 1
ATOM 752 N N . ALA A 1 97 ? -0.363 17.724 -3.492 1.00 49.81 97 ALA A N 1
ATOM 753 C CA . ALA A 1 97 ? -1.288 18.772 -3.063 1.00 49.81 97 ALA A CA 1
ATOM 754 C C . ALA A 1 97 ? -0.853 19.352 -1.702 1.00 49.81 97 ALA A C 1
ATOM 756 O O . ALA A 1 97 ? -0.793 18.634 -0.704 1.00 49.81 97 ALA A O 1
ATOM 757 N N . GLY A 1 98 ? -0.496 20.642 -1.688 1.00 49.31 98 GLY A N 1
ATOM 758 C CA . GLY A 1 98 ? 0.035 21.318 -0.500 1.00 49.31 98 GLY A CA 1
ATOM 759 C C . GLY A 1 98 ? 0.827 22.610 -0.743 1.00 49.31 98 GLY A C 1
ATOM 760 O O . GLY A 1 98 ? 1.151 23.297 0.222 1.00 49.31 98 GLY A O 1
ATOM 761 N N . SER A 1 99 ? 1.125 23.005 -1.986 1.00 43.66 99 SER A N 1
ATOM 762 C CA . SER A 1 99 ? 1.707 24.327 -2.253 1.00 43.66 99 SER A CA 1
ATOM 763 C C . SER A 1 99 ? 0.617 25.404 -2.274 1.00 43.66 99 SER A C 1
ATOM 765 O O . SER A 1 99 ? 0.067 25.764 -3.312 1.00 43.66 99 SER A O 1
ATOM 767 N N . ALA A 1 100 ? 0.298 25.956 -1.104 1.00 40.53 100 ALA A N 1
ATOM 768 C CA . ALA A 1 100 ? -0.472 27.191 -1.021 1.00 40.53 100 ALA A CA 1
ATOM 769 C C . ALA A 1 100 ? 0.353 28.347 -1.622 1.00 40.53 100 ALA A C 1
ATOM 771 O O . ALA A 1 100 ? 1.165 28.970 -0.942 1.00 40.53 100 ALA A O 1
ATOM 772 N N . ARG A 1 101 ? 0.168 28.639 -2.915 1.00 36.97 101 ARG A N 1
ATOM 773 C CA . ARG A 1 101 ? 0.588 29.914 -3.512 1.00 36.97 101 ARG A CA 1
ATOM 774 C C . ARG A 1 101 ? -0.509 30.945 -3.255 1.00 36.97 101 ARG A C 1
ATOM 776 O O . ARG A 1 101 ? -1.496 31.008 -3.981 1.00 36.97 101 ARG A O 1
ATOM 783 N N . ALA A 1 102 ? -0.333 31.751 -2.211 1.00 39.00 102 ALA A N 1
ATOM 784 C CA . ALA A 1 102 ? -1.093 32.982 -2.048 1.00 39.00 102 ALA A CA 1
ATOM 785 C C . ALA A 1 102 ? -0.531 34.024 -3.028 1.00 39.00 102 ALA A C 1
ATOM 787 O O . ALA A 1 102 ? 0.565 34.543 -2.831 1.00 39.00 102 ALA A O 1
ATOM 788 N N . THR A 1 103 ? -1.268 34.299 -4.102 1.00 34.78 103 THR A N 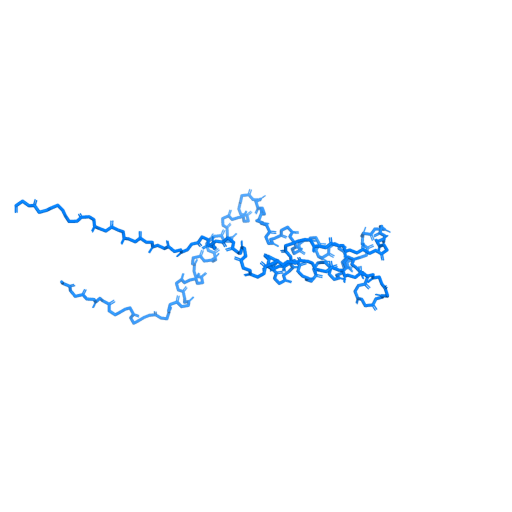1
ATOM 789 C CA . THR A 1 103 ? -0.952 35.375 -5.050 1.00 34.78 103 THR A CA 1
ATOM 790 C C . THR A 1 103 ? -1.871 36.546 -4.719 1.00 34.78 103 THR A C 1
ATOM 792 O O . THR A 1 103 ? -3.073 36.460 -4.952 1.00 34.78 103 THR A O 1
ATOM 795 N N . ALA A 1 104 ? -1.334 37.610 -4.121 1.00 34.97 104 ALA A N 1
ATOM 796 C CA . ALA A 1 104 ? -2.058 38.862 -3.918 1.00 34.97 104 ALA A CA 1
ATOM 797 C C . ALA A 1 104 ? -1.661 39.841 -5.032 1.00 34.97 104 ALA A C 1
ATOM 799 O O . ALA A 1 104 ? -0.544 40.356 -5.047 1.00 34.97 104 ALA A O 1
ATOM 800 N N . THR A 1 105 ? -2.568 40.058 -5.983 1.00 35.59 105 THR A N 1
ATOM 801 C CA . THR A 1 105 ? -2.448 41.080 -7.029 1.00 35.59 105 THR A CA 1
ATOM 802 C C . THR A 1 105 ? -2.715 42.451 -6.411 1.00 35.59 105 THR A C 1
ATOM 804 O O . THR A 1 105 ? -3.807 42.689 -5.900 1.00 35.59 105 THR A O 1
ATOM 807 N N . TYR A 1 106 ? -1.734 43.353 -6.457 1.00 33.66 106 TYR A N 1
ATOM 808 C CA . TYR A 1 106 ? -1.915 44.754 -6.073 1.00 33.66 106 TYR A CA 1
ATOM 809 C C . TYR A 1 106 ? -2.256 45.561 -7.331 1.00 33.66 106 TYR A C 1
ATOM 811 O O . TYR A 1 106 ? -1.413 45.720 -8.212 1.00 33.66 106 TYR A O 1
ATOM 819 N N . ALA A 1 107 ? -3.498 46.037 -7.435 1.00 36.09 107 ALA A N 1
ATOM 820 C CA . ALA A 1 107 ? -3.878 47.052 -8.411 1.00 36.09 107 ALA A CA 1
ATOM 821 C C . ALA A 1 107 ? -3.494 48.423 -7.838 1.00 36.09 107 ALA A C 1
ATOM 823 O O . ALA A 1 107 ? -3.972 48.801 -6.768 1.00 36.09 107 ALA A O 1
ATOM 824 N N . GLN A 1 108 ? -2.590 49.130 -8.515 1.00 36.69 108 GLN A N 1
ATOM 825 C CA . GLN A 1 108 ? -2.291 50.526 -8.208 1.00 36.69 108 GLN A CA 1
ATOM 826 C C . GLN A 1 108 ? -3.407 51.412 -8.773 1.00 36.69 108 GLN A C 1
ATOM 828 O O . GLN A 1 108 ? -3.797 51.249 -9.930 1.00 36.69 108 GLN A O 1
ATOM 833 N N . ALA A 1 109 ? -3.909 52.309 -7.929 1.00 41.00 109 ALA A N 1
ATOM 834 C CA . ALA A 1 109 ? -4.641 53.512 -8.306 1.00 41.00 109 ALA A CA 1
ATOM 835 C C . ALA A 1 109 ? -3.701 54.709 -8.138 1.00 41.00 109 ALA A C 1
ATOM 837 O O . ALA A 1 109 ? -2.858 54.645 -7.208 1.00 41.00 109 ALA A O 1
#

Secondary structure (DSSP, 8-state):
-------S-HHHHHHHHHHHHHHHHHHTT---HHHHHHHHHHHHHTT------SEEEES-GGG--HHHHHHHHHHTTBTBSPEEEE---TT--PPPS------------

Radius of gyration: 21.17 Å; chains: 1; bounding box: 32×72×35 Å

pLDDT: mean 74.96, std 19.41, range [33.66, 94.25]

Sequence (109 aa):
MRGTAHHGRPQVHVWSLFAEYWHQLQRRDVVDGNDALIKALALVRSGRLRERYAAVLIDEAHDLTEVGVRLAHAIAGGGSRDGLFLVGEANSRAPRAGSARATATYAQA